Protein AF-A0A7X9E2Z9-F1 (afdb_monomer_lite)

Secondary structure (DSSP, 8-state):
-------HHHHHHHHHHHHHHHHHHTT-HHHHHHHHHHHHHHTT--SHHHHHHHHHHHHHHHHHHHHHHHHHHHHHH---HHHHHHHHHHHHHH-TTTTTTS-TTS---HHHHHHHHHHHHHHHHHHHHHHHT------

Sequence (139 aa):
MQESTIDIKQTFEFVIKVLETISEKRKNKLLTDKCISMKESLDSISGKETIHELRSELYHQIDQLKFIVQAEIRFFLFPIPEIKQETYELGKKYMNNFLEWFNSEVNITIEEILKLLDEEIYLLEEAKVFLDQIILDEE

Radius of gyration: 17.18 Å; chains: 1; bounding box: 52×33×46 Å

pLDDT: mean 87.82, std 13.41, range [33.06, 98.19]

Structure (mmCIF, N/CA/C/O backbone):
data_AF-A0A7X9E2Z9-F1
#
_entry.id   AF-A0A7X9E2Z9-F1
#
loop_
_atom_site.group_PDB
_atom_site.id
_atom_site.type_symbol
_atom_site.labe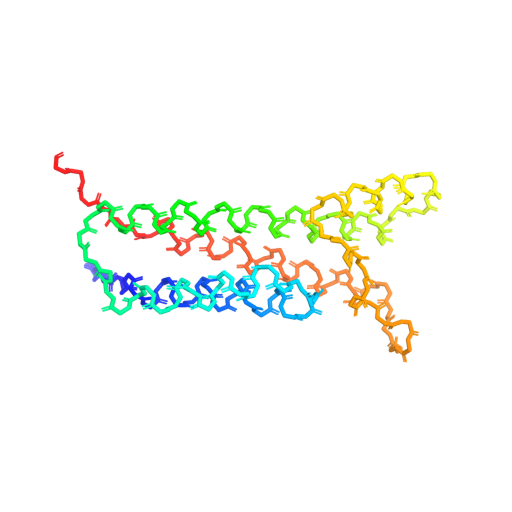l_atom_id
_atom_site.label_alt_id
_atom_site.label_comp_id
_atom_site.label_asym_id
_atom_site.label_entity_id
_atom_site.label_seq_id
_atom_site.pdbx_PDB_ins_code
_atom_site.Cartn_x
_atom_site.Cartn_y
_atom_site.Cartn_z
_atom_site.occupancy
_atom_site.B_iso_or_equiv
_atom_site.auth_seq_id
_atom_site.auth_comp_id
_atom_site.auth_asym_id
_atom_site.auth_atom_id
_atom_site.pdbx_PDB_model_num
ATOM 1 N N . MET A 1 1 ? -22.152 -21.916 15.937 1.00 37.09 1 MET A N 1
ATOM 2 C CA . MET A 1 1 ? -21.239 -21.108 15.109 1.00 37.09 1 MET A CA 1
ATOM 3 C C . MET A 1 1 ? -20.618 -20.097 16.048 1.00 37.09 1 MET A C 1
ATOM 5 O O . MET A 1 1 ? -21.371 -19.386 16.692 1.00 37.09 1 MET A O 1
ATOM 9 N N . GLN A 1 2 ? -19.304 -20.149 16.264 1.00 33.06 2 GLN A N 1
ATOM 10 C CA . GLN A 1 2 ? -18.619 -19.118 17.042 1.00 33.06 2 GLN A CA 1
ATOM 11 C C . GLN A 1 2 ? -18.430 -17.922 16.113 1.00 33.06 2 GLN A C 1
ATOM 13 O O . GLN A 1 2 ? -17.667 -18.018 15.156 1.00 33.06 2 GLN A O 1
ATOM 18 N N . GLU A 1 3 ? -19.167 -16.843 16.353 1.00 38.91 3 GLU A N 1
ATOM 19 C CA . GLU A 1 3 ? -18.812 -15.531 15.820 1.00 38.91 3 GLU A CA 1
ATOM 20 C C . GLU A 1 3 ? -17.485 -15.155 16.474 1.00 38.91 3 GLU A C 1
ATOM 22 O O . GLU A 1 3 ? -17.424 -14.833 17.660 1.00 38.91 3 GLU A O 1
ATOM 27 N N . SER A 1 4 ? -16.386 -15.306 15.738 1.00 45.44 4 SER A N 1
ATOM 28 C CA . SER A 1 4 ? -15.139 -14.657 16.109 1.00 45.44 4 SER A CA 1
ATOM 29 C C . SER A 1 4 ? -15.378 -13.160 15.967 1.00 45.44 4 SER A C 1
ATOM 31 O O . SER A 1 4 ? -15.398 -12.647 14.849 1.00 45.44 4 SER A O 1
ATOM 33 N N . THR A 1 5 ? -15.619 -12.469 17.078 1.00 54.66 5 THR A N 1
ATOM 34 C CA . THR A 1 5 ? -15.626 -11.009 17.120 1.00 54.66 5 THR A CA 1
ATOM 35 C C . THR A 1 5 ? -14.233 -10.547 16.719 1.00 54.66 5 THR A C 1
ATOM 37 O O . THR A 1 5 ? -13.275 -10.689 17.477 1.00 54.66 5 THR A O 1
ATOM 40 N N . ILE A 1 6 ? -14.104 -10.085 15.480 1.00 66.31 6 ILE A N 1
ATOM 41 C CA . ILE A 1 6 ? -12.858 -9.531 14.973 1.00 66.31 6 ILE A CA 1
ATOM 42 C C . ILE A 1 6 ? -12.592 -8.244 15.745 1.00 66.31 6 ILE A C 1
ATOM 44 O O . ILE A 1 6 ? -13.441 -7.355 15.813 1.00 66.31 6 ILE A O 1
ATOM 48 N N . ASP A 1 7 ? -11.420 -8.168 16.366 1.00 85.31 7 ASP A N 1
ATOM 49 C CA . ASP A 1 7 ? -10.986 -6.962 17.052 1.00 85.31 7 ASP A CA 1
ATOM 50 C C . ASP A 1 7 ? -10.705 -5.883 15.994 1.00 85.31 7 ASP A C 1
ATOM 52 O O . ASP A 1 7 ? -9.763 -5.976 15.200 1.00 85.31 7 ASP A O 1
ATOM 56 N N . ILE A 1 8 ? -11.573 -4.868 15.961 1.00 87.88 8 ILE A N 1
ATOM 57 C CA . ILE A 1 8 ? -11.513 -3.743 15.020 1.00 87.88 8 ILE A CA 1
ATOM 58 C C . ILE A 1 8 ? -10.149 -3.053 15.099 1.00 87.88 8 ILE A C 1
ATOM 60 O O . ILE A 1 8 ? -9.578 -2.692 14.069 1.00 87.88 8 ILE A O 1
ATOM 64 N N . LYS A 1 9 ? -9.597 -2.903 16.309 1.00 89.25 9 LYS A N 1
ATOM 65 C CA . LYS A 1 9 ? -8.304 -2.250 16.497 1.00 89.25 9 LYS A CA 1
ATOM 66 C C . LYS A 1 9 ? -7.192 -3.098 15.894 1.00 89.25 9 LYS A C 1
ATOM 68 O O . LYS A 1 9 ? -6.431 -2.581 15.085 1.00 89.25 9 LYS A O 1
ATOM 73 N N . GLN A 1 10 ? -7.151 -4.394 16.203 1.00 90.75 10 GLN A N 1
ATOM 74 C CA . GLN A 1 10 ? -6.152 -5.306 15.624 1.00 90.75 10 GLN A CA 1
ATOM 75 C C . GLN A 1 10 ? -6.244 -5.365 14.095 1.00 90.75 10 GLN A C 1
ATOM 77 O O . GLN A 1 10 ? -5.226 -5.444 13.411 1.00 90.75 10 GLN A O 1
ATOM 82 N N . THR A 1 11 ? -7.459 -5.277 13.552 1.00 93.00 11 THR A N 1
ATOM 83 C CA . THR A 1 11 ? -7.697 -5.232 12.104 1.00 93.00 11 THR A CA 1
ATOM 84 C C . THR A 1 11 ? -7.063 -3.994 11.485 1.00 93.00 11 THR A C 1
ATOM 86 O O . THR A 1 11 ? -6.301 -4.099 10.524 1.00 93.00 11 THR A O 1
ATOM 89 N N . PHE A 1 12 ? -7.313 -2.815 12.055 1.00 94.88 12 PHE A N 1
ATOM 90 C CA . PHE A 1 12 ? -6.677 -1.595 11.575 1.00 94.88 12 PHE A CA 1
ATOM 91 C C . PHE A 1 12 ? -5.161 -1.597 11.781 1.00 94.88 12 PHE A C 1
ATOM 93 O O . PHE A 1 12 ? -4.438 -1.184 10.878 1.00 94.88 12 PHE A O 1
ATOM 100 N N . GLU A 1 13 ? -4.657 -2.101 12.910 1.00 94.50 13 GLU A N 1
ATOM 101 C CA . GLU A 1 13 ? -3.216 -2.241 13.156 1.00 94.50 13 GLU A CA 1
ATOM 102 C C . GLU A 1 13 ? -2.546 -3.106 12.087 1.00 94.50 13 GLU A C 1
ATOM 104 O O . GLU A 1 13 ? -1.508 -2.718 11.545 1.00 94.50 13 GLU A O 1
ATOM 109 N N . PHE A 1 14 ? -3.157 -4.244 11.745 1.00 95.31 14 PHE A N 1
ATOM 110 C CA . PHE A 1 14 ? -2.685 -5.122 10.679 1.00 95.31 14 PHE A CA 1
ATOM 111 C C . PHE A 1 14 ? -2.635 -4.390 9.334 1.00 95.31 14 PHE A C 1
ATOM 113 O O . PHE A 1 14 ? -1.586 -4.355 8.688 1.00 95.31 14 PHE A O 1
ATOM 120 N N . VAL A 1 15 ? -3.736 -3.749 8.935 1.00 97.44 15 VAL A N 1
ATOM 121 C CA . VAL A 1 15 ? -3.836 -3.046 7.647 1.00 97.44 15 VAL A CA 1
ATOM 122 C C . VAL A 1 15 ? -2.825 -1.904 7.556 1.00 97.44 15 VAL A C 1
ATOM 124 O O . VAL A 1 15 ? -2.113 -1.782 6.557 1.00 97.44 15 VAL A O 1
ATOM 127 N N . ILE A 1 16 ? -2.700 -1.093 8.610 1.00 97.38 16 ILE A N 1
ATOM 128 C CA . ILE A 1 16 ? -1.711 -0.013 8.644 1.00 97.38 16 ILE A CA 1
ATOM 129 C C . ILE A 1 16 ? -0.296 -0.592 8.589 1.00 97.38 16 ILE A C 1
ATOM 131 O O . ILE A 1 16 ? 0.570 -0.020 7.928 1.00 97.38 16 ILE A O 1
ATOM 135 N N . LYS A 1 17 ? -0.037 -1.736 9.238 1.00 97.00 17 LYS A N 1
ATOM 136 C CA . LYS A 1 17 ? 1.285 -2.363 9.184 1.00 97.00 17 LYS A CA 1
ATOM 137 C C . LYS A 1 17 ? 1.641 -2.850 7.780 1.00 97.00 17 LYS A C 1
ATOM 139 O O . LYS A 1 17 ? 2.798 -2.703 7.377 1.00 97.00 17 LYS A O 1
ATOM 144 N N . VAL A 1 18 ? 0.674 -3.386 7.033 1.00 97.75 18 VAL A N 1
ATOM 145 C CA . VAL A 1 18 ? 0.855 -3.752 5.619 1.00 97.75 18 VAL A CA 1
ATOM 146 C C . VAL A 1 18 ? 1.215 -2.515 4.793 1.00 97.75 18 VAL A C 1
ATOM 148 O O . VAL A 1 18 ? 2.243 -2.521 4.113 1.00 97.75 18 VAL A O 1
ATOM 151 N N . LEU A 1 19 ? 0.432 -1.435 4.906 1.00 98.06 19 LEU A N 1
ATOM 152 C CA . LEU A 1 19 ? 0.689 -0.175 4.197 1.00 98.06 19 LEU A CA 1
ATOM 153 C C . LEU A 1 19 ? 2.075 0.395 4.516 1.00 98.06 19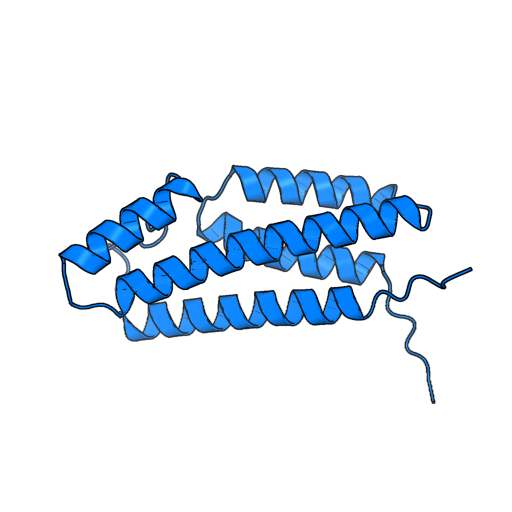 LEU A C 1
ATOM 155 O O . LEU A 1 19 ? 2.837 0.691 3.598 1.00 98.06 19 LEU A O 1
ATOM 159 N N . GLU A 1 20 ? 2.417 0.487 5.802 1.00 97.12 20 GLU A N 1
ATOM 160 C CA . GLU A 1 20 ? 3.702 1.001 6.281 1.00 97.12 20 GLU A CA 1
ATOM 161 C C . GLU A 1 20 ? 4.877 0.182 5.736 1.00 97.12 20 GLU A C 1
ATOM 163 O O . GLU A 1 20 ? 5.839 0.747 5.226 1.00 97.12 20 GLU A O 1
ATOM 168 N N . THR A 1 21 ? 4.800 -1.150 5.785 1.00 96.12 21 THR A N 1
ATOM 169 C CA . THR A 1 21 ? 5.898 -2.021 5.330 1.00 96.12 21 THR A CA 1
ATOM 170 C C . THR A 1 21 ? 6.177 -1.826 3.836 1.00 96.12 21 THR A C 1
ATOM 172 O O . THR A 1 21 ? 7.328 -1.689 3.410 1.00 96.12 21 THR A O 1
ATOM 175 N N . ILE A 1 22 ? 5.115 -1.774 3.030 1.00 96.00 22 ILE A N 1
ATOM 176 C CA . ILE A 1 22 ? 5.201 -1.608 1.576 1.00 96.00 22 ILE A CA 1
ATOM 177 C C . ILE A 1 22 ? 5.661 -0.180 1.219 1.00 96.00 22 ILE A C 1
ATOM 179 O O . ILE A 1 22 ? 6.430 0.003 0.264 1.00 96.00 22 ILE A O 1
ATOM 183 N N . SER A 1 23 ? 5.243 0.834 1.987 1.00 95.00 23 SER A N 1
ATOM 184 C CA . SER A 1 23 ? 5.614 2.237 1.773 1.00 95.00 23 SER A CA 1
ATOM 185 C C . SER A 1 23 ? 7.048 2.553 2.209 1.00 95.00 23 SER A C 1
ATOM 187 O O . SER A 1 23 ? 7.757 3.260 1.490 1.00 95.00 23 SER A O 1
ATOM 189 N N . GLU A 1 24 ? 7.513 1.999 3.333 1.00 94.44 24 GLU A N 1
ATOM 190 C CA . GLU A 1 24 ? 8.878 2.162 3.853 1.00 94.44 24 GLU A CA 1
ATOM 191 C C . GLU A 1 24 ? 9.917 1.626 2.876 1.00 94.44 24 GLU A C 1
ATOM 193 O O . GLU A 1 24 ? 10.894 2.310 2.561 1.00 94.44 24 GLU A O 1
ATOM 198 N N . LYS A 1 25 ? 9.673 0.434 2.327 1.00 92.31 25 LYS A N 1
ATOM 199 C CA . LYS A 1 25 ? 10.527 -0.156 1.294 1.00 92.31 25 LYS A CA 1
ATOM 200 C C . LYS A 1 25 ? 10.669 0.759 0.083 1.00 92.31 25 LYS A C 1
ATOM 202 O O . LYS A 1 25 ? 11.766 0.926 -0.443 1.00 92.31 25 LYS A O 1
ATOM 207 N N . ARG A 1 26 ? 9.568 1.403 -0.311 1.00 92.56 26 ARG A N 1
ATOM 208 C CA . ARG A 1 26 ? 9.527 2.396 -1.389 1.00 92.56 26 ARG A CA 1
ATOM 209 C C . ARG A 1 26 ? 10.078 3.758 -0.997 1.00 92.56 26 ARG A C 1
ATOM 211 O O . 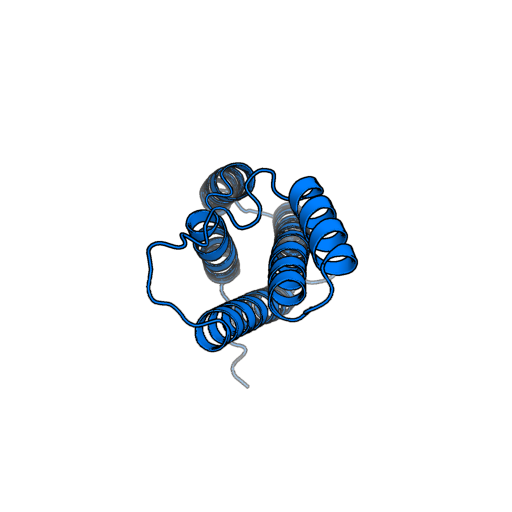ARG A 1 26 ? 10.143 4.631 -1.851 1.00 92.56 26 ARG A O 1
ATOM 218 N N . LYS A 1 27 ? 10.450 3.976 0.268 1.00 91.94 27 LYS A N 1
ATOM 219 C CA . LYS A 1 27 ? 10.782 5.293 0.836 1.00 91.94 27 LYS A CA 1
ATOM 220 C C . LYS A 1 27 ? 9.680 6.335 0.574 1.00 91.94 27 LYS A C 1
ATOM 222 O O . LYS A 1 27 ? 9.966 7.524 0.440 1.00 91.94 27 LYS A O 1
ATOM 227 N N . ASN A 1 28 ? 8.419 5.902 0.491 1.00 92.00 28 ASN A N 1
ATOM 228 C CA . ASN A 1 28 ? 7.272 6.788 0.316 1.00 92.00 28 ASN A CA 1
ATOM 229 C C . ASN A 1 28 ? 6.949 7.469 1.650 1.00 92.00 28 ASN A C 1
ATOM 231 O O . ASN A 1 28 ? 6.065 7.047 2.395 1.00 92.00 28 ASN A O 1
ATOM 235 N N . LYS A 1 29 ? 7.701 8.533 1.944 1.00 90.81 29 LYS A N 1
ATOM 236 C CA . LYS A 1 29 ? 7.625 9.244 3.221 1.00 90.81 29 LYS A CA 1
ATOM 237 C C . LYS A 1 29 ? 6.218 9.757 3.530 1.00 90.81 29 LYS A C 1
ATOM 239 O O . LYS A 1 29 ? 5.790 9.663 4.669 1.00 90.81 29 LYS A O 1
ATOM 244 N N . LEU A 1 30 ? 5.491 10.245 2.522 1.00 92.00 30 LEU A N 1
ATOM 245 C CA . LEU A 1 30 ? 4.138 10.769 2.710 1.00 92.00 30 LEU A CA 1
ATOM 246 C C . LEU A 1 30 ? 3.200 9.704 3.293 1.00 92.00 30 LEU A C 1
ATOM 248 O O . LEU A 1 30 ? 2.499 9.969 4.266 1.00 92.00 30 LEU A O 1
ATOM 252 N N . LEU A 1 31 ? 3.204 8.501 2.712 1.00 93.38 31 LEU A N 1
ATOM 253 C CA . LEU A 1 31 ? 2.359 7.409 3.188 1.00 93.38 31 LEU A CA 1
ATOM 254 C C . LEU A 1 31 ? 2.862 6.833 4.517 1.00 93.38 31 LEU A C 1
ATOM 256 O O . LEU A 1 31 ? 2.049 6.540 5.389 1.00 93.38 31 LEU A O 1
ATOM 260 N N . THR A 1 32 ? 4.179 6.727 4.711 1.00 93.75 32 THR A N 1
ATOM 261 C CA . THR A 1 32 ? 4.751 6.290 5.994 1.00 93.75 32 THR A CA 1
ATOM 262 C C . THR A 1 32 ? 4.362 7.239 7.134 1.00 93.75 32 THR A C 1
ATOM 264 O O . THR A 1 32 ? 3.857 6.780 8.155 1.00 93.75 32 THR A O 1
ATOM 267 N N . ASP A 1 33 ? 4.493 8.556 6.946 1.00 93.38 33 ASP A N 1
ATOM 268 C CA . ASP A 1 33 ? 4.090 9.561 7.941 1.00 93.38 33 ASP A CA 1
ATOM 269 C C . ASP A 1 33 ? 2.575 9.479 8.224 1.00 93.38 33 ASP A C 1
ATOM 271 O O . ASP A 1 33 ? 2.137 9.573 9.374 1.00 93.38 33 ASP A O 1
ATOM 275 N N . LYS A 1 34 ? 1.762 9.225 7.188 1.00 94.06 34 LYS A N 1
ATOM 276 C CA . LYS A 1 34 ? 0.313 9.027 7.337 1.00 94.06 34 LYS A CA 1
ATOM 277 C C . LYS A 1 34 ? -0.017 7.768 8.146 1.00 94.06 34 LYS A C 1
ATOM 279 O O . LYS A 1 34 ? -0.885 7.823 9.012 1.00 94.06 34 LYS A O 1
ATOM 284 N N . CYS A 1 35 ? 0.692 6.661 7.919 1.00 94.25 35 CYS A N 1
ATOM 285 C CA . CYS A 1 35 ? 0.531 5.426 8.691 1.00 94.25 35 CYS A CA 1
ATOM 286 C C . CYS A 1 35 ? 0.850 5.638 10.178 1.00 94.25 35 CYS A C 1
ATOM 288 O O . CYS A 1 35 ? 0.119 5.139 11.032 1.00 94.25 35 CYS A O 1
ATOM 290 N N . ILE A 1 36 ? 1.896 6.409 10.497 1.00 91.94 36 ILE A N 1
ATOM 291 C CA . ILE A 1 36 ? 2.239 6.767 11.883 1.00 91.94 36 ILE A CA 1
ATOM 292 C C . ILE A 1 36 ? 1.077 7.529 12.534 1.00 91.94 36 ILE A C 1
ATOM 294 O O . ILE A 1 36 ? 0.600 7.131 13.594 1.00 91.94 36 ILE A O 1
ATOM 298 N N . SER A 1 37 ? 0.555 8.556 11.859 1.00 91.50 37 SER A N 1
ATOM 299 C CA . SER A 1 37 ? -0.580 9.342 12.360 1.00 91.50 37 SER A CA 1
ATOM 300 C C . SER A 1 37 ? -1.858 8.509 12.546 1.00 91.50 37 SER A C 1
ATOM 302 O O . SER A 1 37 ? -2.576 8.678 13.536 1.00 91.50 37 SER A O 1
ATOM 304 N N . MET A 1 38 ? -2.141 7.571 11.635 1.00 92.44 38 MET A N 1
ATOM 305 C CA . MET A 1 38 ? -3.273 6.649 11.781 1.00 92.44 38 MET A CA 1
ATOM 306 C C . MET A 1 38 ? -3.112 5.736 12.999 1.00 92.44 38 MET A C 1
ATOM 308 O O . MET A 1 38 ? -4.081 5.546 13.727 1.00 92.44 38 MET A O 1
ATOM 312 N N . LYS A 1 39 ? -1.904 5.209 13.260 1.00 90.31 39 LYS A N 1
ATOM 313 C CA . LYS A 1 39 ? -1.636 4.386 14.454 1.00 90.31 39 LYS A CA 1
ATOM 314 C C . LYS A 1 39 ? -1.872 5.158 15.744 1.00 90.31 39 LYS A C 1
ATOM 316 O O . LYS A 1 39 ? -2.515 4.633 16.643 1.00 90.31 39 LYS A O 1
ATOM 321 N N . GLU A 1 40 ? -1.400 6.399 15.825 1.00 87.81 40 GLU A N 1
ATOM 322 C CA . GLU A 1 40 ? -1.637 7.262 16.991 1.00 87.81 40 GLU A CA 1
ATOM 323 C C . GLU A 1 40 ? -3.138 7.506 17.224 1.00 87.81 40 GLU A C 1
ATOM 325 O O . GLU A 1 40 ? -3.597 7.584 18.362 1.00 87.81 40 GLU A O 1
ATOM 330 N N . SER A 1 41 ? -3.921 7.560 16.143 1.00 85.56 41 SER A N 1
ATOM 331 C CA . SER A 1 41 ? -5.375 7.743 16.194 1.00 85.56 41 SER A CA 1
ATOM 332 C C . SER A 1 41 ? -6.144 6.471 16.588 1.00 85.56 41 SER A C 1
ATOM 334 O O . SER A 1 41 ? -7.321 6.551 16.937 1.00 85.56 41 SER A O 1
ATOM 336 N N . LEU A 1 42 ? -5.515 5.288 16.569 1.00 87.62 42 LEU A N 1
ATOM 337 C CA . LEU A 1 42 ? -6.170 4.039 16.978 1.00 87.62 42 LEU A CA 1
ATOM 338 C C . LEU A 1 42 ? -6.428 3.956 18.479 1.00 87.62 42 LEU A C 1
ATOM 340 O O . LEU A 1 42 ? -7.360 3.275 18.900 1.00 87.62 42 LEU A O 1
ATOM 344 N N . ASP A 1 43 ? -5.624 4.631 19.298 1.00 79.31 43 ASP A N 1
ATOM 345 C CA . ASP A 1 43 ? -5.818 4.639 20.750 1.00 79.31 43 ASP A CA 1
ATOM 346 C C . ASP A 1 43 ? -7.040 5.466 21.174 1.00 79.31 43 ASP A C 1
ATOM 348 O O . ASP A 1 43 ? -7.587 5.256 22.257 1.00 79.31 43 ASP A O 1
ATOM 352 N N . SER A 1 44 ? -7.494 6.377 20.311 1.00 80.06 44 SER A N 1
ATOM 353 C CA . SER A 1 44 ? -8.648 7.254 20.529 1.00 80.06 44 SER A CA 1
ATOM 354 C C . SER A 1 44 ? -9.873 6.870 19.695 1.00 80.06 44 SER A C 1
ATOM 356 O O . SER A 1 44 ? -10.895 7.563 19.758 1.00 80.06 44 SER A O 1
ATOM 358 N N . ILE A 1 45 ? -9.806 5.767 18.938 1.00 79.44 45 ILE A N 1
ATOM 359 C CA . ILE A 1 45 ? -10.899 5.360 18.062 1.00 79.44 45 ILE A CA 1
ATOM 360 C C . ILE A 1 45 ? -12.133 4.987 18.886 1.00 79.44 45 ILE A C 1
ATOM 362 O O . ILE A 1 45 ? -12.154 4.037 19.668 1.00 79.44 45 ILE A O 1
ATOM 366 N N . SER A 1 46 ? -13.181 5.785 18.737 1.00 76.12 46 SER A N 1
ATOM 367 C CA . SER A 1 46 ? -14.456 5.565 19.404 1.00 76.12 46 SER A CA 1
ATOM 368 C C . SER A 1 46 ? -15.587 6.084 18.527 1.00 76.12 46 SER A C 1
ATOM 370 O O . SER A 1 46 ? -15.449 7.097 17.839 1.00 76.12 46 SER A O 1
ATOM 372 N N . GLY A 1 47 ? -16.705 5.361 18.531 1.00 80.69 47 GLY A N 1
ATOM 373 C CA . GLY A 1 47 ? -17.871 5.688 17.716 1.00 80.69 47 GLY A CA 1
ATOM 374 C C . GLY A 1 47 ? -17.802 5.162 16.278 1.00 80.69 47 GLY A C 1
ATOM 375 O O . GLY A 1 47 ? -16.739 5.004 15.680 1.00 80.69 47 GLY A O 1
ATOM 376 N N . LYS A 1 48 ? -18.986 4.885 15.725 1.00 82.94 48 LYS A N 1
ATOM 377 C CA . LYS A 1 48 ? -19.182 4.306 14.387 1.00 82.94 48 LYS A CA 1
ATOM 378 C C . LYS A 1 48 ? -18.653 5.205 13.264 1.00 82.94 48 LYS A C 1
ATOM 380 O O . LYS A 1 48 ? -18.090 4.698 12.300 1.00 82.94 48 LYS A O 1
ATOM 385 N N . GLU A 1 49 ? -18.816 6.520 13.402 1.00 84.88 49 GLU A N 1
ATOM 386 C CA . GLU A 1 49 ? -18.376 7.513 12.414 1.00 84.88 49 GLU A CA 1
ATOM 387 C C . GLU A 1 49 ? -16.851 7.500 12.252 1.00 84.88 49 GLU A C 1
ATOM 389 O O . GLU A 1 49 ? -16.363 7.247 11.155 1.00 84.88 49 GLU A O 1
ATOM 394 N N . THR A 1 50 ? -16.101 7.605 13.353 1.00 85.19 50 THR A N 1
ATOM 395 C CA . THR A 1 50 ? -14.630 7.535 13.358 1.00 85.19 50 THR A CA 1
ATOM 396 C C . THR A 1 50 ? -14.103 6.228 12.756 1.00 85.19 50 THR A C 1
ATOM 398 O O . THR A 1 50 ? -13.131 6.226 12.001 1.00 85.19 50 THR A O 1
ATOM 401 N N . ILE A 1 51 ? -14.754 5.094 13.056 1.00 88.88 51 ILE A N 1
ATOM 402 C CA . ILE A 1 51 ? -14.387 3.789 12.482 1.00 88.88 51 ILE A CA 1
ATOM 403 C C . ILE A 1 51 ? -14.634 3.776 10.970 1.00 88.88 51 ILE A C 1
ATOM 405 O O . ILE A 1 51 ? -13.794 3.289 10.214 1.00 88.88 51 ILE A O 1
ATOM 409 N N . HIS A 1 52 ? -15.761 4.327 10.513 1.00 89.75 52 HIS A N 1
ATOM 410 C CA . HIS A 1 52 ? -16.080 4.419 9.092 1.00 89.75 52 HIS A CA 1
ATOM 411 C C . HIS A 1 52 ? -15.099 5.330 8.339 1.00 89.75 52 HIS A C 1
ATOM 413 O O . HIS A 1 52 ? -14.643 4.972 7.252 1.00 89.75 52 HIS A O 1
ATOM 419 N N . GLU A 1 53 ? -14.755 6.484 8.910 1.00 90.62 53 GLU A N 1
ATOM 420 C CA . GLU A 1 53 ? -13.782 7.422 8.345 1.00 90.62 53 GLU A CA 1
ATOM 421 C C . GLU A 1 53 ? -12.405 6.779 8.199 1.00 90.62 53 GLU A C 1
ATOM 423 O O . GLU A 1 53 ? -11.843 6.780 7.102 1.00 90.62 53 GLU A O 1
ATOM 428 N N . LEU A 1 54 ? -11.893 6.153 9.266 1.00 92.19 54 LEU A N 1
ATOM 429 C CA . LEU A 1 54 ? -10.603 5.471 9.214 1.00 92.19 54 LEU A CA 1
ATOM 430 C C . LEU A 1 54 ? -10.626 4.311 8.216 1.00 92.19 54 LEU A C 1
ATOM 432 O O . LEU A 1 54 ? -9.697 4.169 7.424 1.00 92.19 54 LEU A O 1
ATOM 436 N N . ARG A 1 55 ? -11.701 3.514 8.194 1.00 92.81 55 ARG A N 1
ATOM 437 C CA . ARG A 1 55 ? -11.875 2.436 7.211 1.00 92.81 55 ARG A CA 1
ATOM 438 C C . ARG A 1 55 ? -11.815 2.980 5.783 1.00 92.81 55 ARG A C 1
ATOM 440 O O . ARG A 1 55 ? -11.073 2.448 4.963 1.00 92.81 55 ARG A O 1
ATOM 447 N N . SER A 1 56 ? -12.569 4.038 5.485 1.00 93.69 56 SER A N 1
ATOM 448 C CA . SER A 1 56 ? -12.594 4.666 4.158 1.00 93.69 56 SER A CA 1
ATOM 449 C C . SER A 1 56 ? -11.225 5.212 3.757 1.00 93.69 56 SER A C 1
ATOM 451 O O . SER A 1 56 ? -10.809 5.075 2.607 1.00 93.69 56 SER A O 1
ATOM 453 N N . GLU A 1 57 ? -10.519 5.828 4.699 1.00 94.81 57 GLU A N 1
ATOM 454 C CA . GLU A 1 57 ? -9.175 6.341 4.477 1.00 94.81 57 GLU A CA 1
ATOM 455 C C . GLU A 1 57 ? -8.181 5.198 4.206 1.00 94.81 57 GLU A C 1
ATOM 457 O O . GLU A 1 57 ? -7.411 5.265 3.248 1.00 94.81 57 GLU A O 1
ATOM 462 N N . LEU A 1 58 ? -8.248 4.095 4.956 1.00 96.38 58 LEU A N 1
ATOM 463 C CA . LEU A 1 58 ? -7.414 2.917 4.707 1.00 96.38 58 LEU A CA 1
ATOM 464 C C . LEU A 1 58 ? -7.685 2.296 3.333 1.00 96.38 58 LEU A C 1
ATOM 466 O O . LEU A 1 58 ? -6.726 2.000 2.623 1.00 96.38 58 LEU A O 1
ATOM 470 N N . TYR A 1 59 ? -8.947 2.174 2.897 1.00 97.12 59 TYR A N 1
ATOM 471 C CA . TYR A 1 59 ? -9.255 1.746 1.522 1.00 97.12 59 TYR A CA 1
ATOM 472 C C . TYR A 1 59 ? -8.586 2.642 0.486 1.00 97.12 59 TYR A C 1
ATOM 474 O O . TYR A 1 59 ? -7.963 2.142 -0.451 1.00 97.12 59 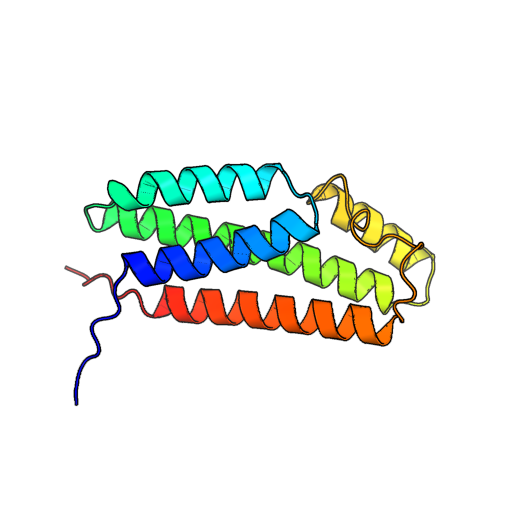TYR A O 1
ATOM 482 N N . HIS A 1 60 ? -8.688 3.959 0.669 1.00 96.62 60 HIS A N 1
ATOM 483 C CA . HIS A 1 60 ? -8.093 4.916 -0.250 1.00 96.62 60 HIS A CA 1
ATOM 484 C C . HIS A 1 60 ? -6.570 4.752 -0.337 1.00 96.62 60 HIS A C 1
ATOM 486 O O . HIS A 1 60 ? -6.020 4.720 -1.440 1.00 96.62 60 HIS A O 1
ATOM 492 N N . GLN A 1 61 ? -5.891 4.591 0.804 1.00 96.88 61 GLN A N 1
ATOM 493 C CA . GLN A 1 61 ? -4.445 4.363 0.828 1.00 96.88 61 GLN A CA 1
ATOM 494 C C . GLN A 1 61 ? -4.051 3.019 0.208 1.00 96.88 61 GLN A C 1
ATOM 496 O O . GLN A 1 61 ? -3.072 2.964 -0.539 1.00 96.88 61 GLN A O 1
ATOM 501 N N . ILE A 1 62 ? -4.824 1.954 0.449 1.00 97.94 62 ILE A N 1
ATOM 502 C CA . ILE A 1 62 ? -4.605 0.654 -0.197 1.00 97.94 62 ILE A CA 1
ATOM 503 C C . ILE A 1 62 ? -4.711 0.795 -1.717 1.00 97.94 62 ILE A C 1
ATOM 505 O O . ILE A 1 62 ? -3.830 0.323 -2.430 1.00 97.94 62 ILE A O 1
ATOM 509 N N . ASP A 1 63 ? -5.746 1.466 -2.228 1.00 97.25 63 ASP A N 1
ATOM 510 C CA . ASP A 1 63 ? -5.939 1.644 -3.670 1.00 97.25 63 ASP A CA 1
ATOM 511 C C . ASP A 1 63 ? -4.820 2.453 -4.324 1.00 97.25 63 ASP A C 1
ATOM 513 O O . ASP A 1 63 ? -4.323 2.081 -5.391 1.00 97.25 63 ASP A O 1
ATOM 517 N N . GLN A 1 64 ? -4.384 3.534 -3.676 1.00 95.50 64 GLN A N 1
ATOM 518 C CA . GLN A 1 64 ? -3.259 4.329 -4.163 1.00 95.50 64 GLN A CA 1
ATOM 519 C C . GLN A 1 64 ? -1.964 3.517 -4.199 1.00 95.50 64 GLN A C 1
ATOM 521 O O . GLN A 1 64 ? -1.251 3.541 -5.206 1.00 95.50 64 GLN A O 1
ATOM 526 N N . LEU A 1 65 ? -1.661 2.773 -3.133 1.00 96.44 65 LEU A N 1
ATOM 527 C CA . LEU A 1 65 ? -0.440 1.978 -3.069 1.00 96.44 65 LEU A CA 1
ATOM 528 C C . LEU A 1 65 ? -0.477 0.808 -4.054 1.00 96.44 65 LEU A C 1
ATOM 530 O O . LEU A 1 65 ? 0.499 0.578 -4.765 1.00 96.44 65 LEU A O 1
ATOM 534 N N . LYS A 1 66 ? -1.624 0.133 -4.176 1.00 97.12 66 LYS A N 1
ATOM 535 C CA . LYS A 1 66 ? -1.854 -0.923 -5.167 1.00 97.12 66 LYS A CA 1
ATOM 536 C C . LYS A 1 66 ? -1.625 -0.406 -6.582 1.00 97.12 66 LYS A C 1
ATOM 538 O O . LYS A 1 66 ? -0.942 -1.062 -7.363 1.00 97.12 66 LYS A O 1
ATOM 543 N N . PHE A 1 67 ? -2.144 0.777 -6.910 1.00 96.00 67 PHE A N 1
ATOM 544 C CA . PHE A 1 67 ? -1.914 1.396 -8.213 1.00 96.00 67 PHE A CA 1
ATOM 545 C C . PHE A 1 67 ? -0.420 1.631 -8.483 1.00 96.00 67 PHE A C 1
ATOM 547 O O . PHE A 1 67 ? 0.059 1.326 -9.576 1.00 96.00 67 PHE A O 1
ATOM 554 N N . ILE A 1 68 ? 0.329 2.124 -7.489 1.00 95.56 68 ILE A N 1
ATOM 555 C CA . ILE A 1 68 ? 1.784 2.307 -7.596 1.00 95.56 68 ILE A CA 1
ATOM 556 C C . ILE A 1 68 ? 2.470 0.965 -7.878 1.00 95.56 68 ILE A C 1
ATOM 558 O O . ILE A 1 68 ? 3.220 0.867 -8.847 1.00 95.56 68 ILE A O 1
ATOM 562 N N . VAL A 1 69 ? 2.175 -0.079 -7.097 1.00 96.31 69 VAL A N 1
ATOM 563 C CA . VAL A 1 69 ? 2.768 -1.418 -7.275 1.00 96.31 69 VAL A CA 1
ATOM 564 C C . VAL A 1 69 ? 2.432 -1.992 -8.660 1.00 96.31 69 VAL A C 1
ATOM 566 O O . VAL A 1 69 ? 3.305 -2.508 -9.354 1.00 96.31 69 VAL A O 1
ATOM 569 N N . GLN A 1 70 ? 1.192 -1.833 -9.131 1.00 95.81 70 GLN A N 1
ATOM 570 C CA . GLN A 1 70 ? 0.786 -2.254 -10.477 1.00 95.81 70 GLN A CA 1
ATOM 571 C C . GLN A 1 70 ? 1.528 -1.494 -11.584 1.00 95.81 70 GLN A C 1
ATOM 573 O O . GLN A 1 70 ? 1.880 -2.083 -12.610 1.00 95.81 70 GLN A O 1
ATOM 578 N N . ALA A 1 71 ? 1.788 -0.199 -11.393 1.00 95.00 71 ALA A N 1
ATOM 579 C CA . ALA A 1 71 ? 2.607 0.574 -12.318 1.00 95.00 71 ALA A CA 1
ATOM 580 C C . ALA A 1 71 ? 4.059 0.064 -12.343 1.00 95.00 71 ALA A C 1
ATOM 582 O O . ALA A 1 71 ? 4.663 0.001 -13.412 1.00 95.00 71 ALA A O 1
ATOM 583 N N . GLU A 1 72 ? 4.616 -0.358 -11.207 1.00 95.00 72 GLU A N 1
ATOM 584 C CA . GLU A 1 72 ? 5.957 -0.958 -11.148 1.00 95.00 72 GLU A CA 1
ATOM 585 C C . GLU A 1 72 ? 6.000 -2.300 -11.883 1.00 95.00 72 GLU A C 1
ATOM 587 O O . GLU A 1 72 ? 6.862 -2.496 -12.739 1.00 95.00 72 GLU A O 1
ATOM 592 N N . ILE A 1 73 ? 5.024 -3.183 -11.646 1.00 94.88 73 ILE A N 1
ATOM 593 C CA . ILE A 1 73 ? 4.874 -4.448 -12.387 1.00 94.88 73 ILE A CA 1
ATOM 594 C C . ILE A 1 73 ? 4.848 -4.171 -13.893 1.00 94.88 73 ILE A C 1
ATOM 596 O O . ILE A 1 73 ? 5.595 -4.775 -14.666 1.00 94.88 73 ILE A O 1
ATOM 600 N N . ARG A 1 74 ? 4.029 -3.200 -14.317 1.00 93.31 74 ARG A N 1
ATOM 601 C CA . ARG A 1 74 ? 3.942 -2.779 -15.717 1.00 93.31 74 ARG A CA 1
ATOM 602 C C . ARG A 1 74 ? 5.300 -2.305 -16.244 1.00 93.31 74 ARG A C 1
ATOM 604 O O . ARG A 1 74 ? 5.692 -2.688 -17.344 1.00 93.31 74 ARG A O 1
ATOM 611 N N . PHE A 1 75 ? 6.041 -1.516 -15.476 1.00 93.69 75 PHE A N 1
ATOM 612 C CA . PHE A 1 75 ? 7.362 -1.054 -15.889 1.00 93.69 75 PHE A CA 1
ATOM 613 C C . PHE A 1 75 ? 8.326 -2.222 -16.147 1.00 93.69 75 PHE A C 1
ATOM 615 O O . PHE A 1 75 ? 9.044 -2.210 -17.146 1.00 93.69 75 PHE A O 1
ATOM 622 N N . PHE A 1 76 ? 8.326 -3.248 -15.294 1.00 91.38 76 PHE A N 1
ATOM 623 C CA . PHE A 1 76 ? 9.209 -4.404 -15.459 1.00 91.38 76 PHE A CA 1
ATOM 624 C C . PHE A 1 76 ? 8.769 -5.352 -16.584 1.00 91.38 76 PHE A C 1
ATOM 626 O O . PHE A 1 76 ? 9.625 -5.864 -17.306 1.00 91.38 76 PHE A O 1
ATOM 633 N N . LEU A 1 77 ? 7.460 -5.547 -16.781 1.00 90.88 77 LEU A N 1
ATOM 634 C CA . LEU A 1 77 ? 6.924 -6.465 -17.792 1.00 90.88 77 LEU A CA 1
ATOM 635 C C . LEU A 1 77 ? 7.034 -5.945 -19.228 1.00 90.88 77 LEU A C 1
ATOM 637 O O . LEU A 1 77 ? 7.222 -6.736 -20.151 1.00 90.88 77 LEU A O 1
ATOM 641 N N . PHE A 1 78 ? 6.879 -4.638 -19.453 1.00 88.00 78 PHE A N 1
ATOM 642 C CA . PHE A 1 78 ? 6.806 -4.116 -20.817 1.00 88.00 78 PHE A CA 1
ATOM 643 C C . PHE A 1 78 ? 8.204 -3.955 -21.442 1.00 88.00 78 PHE A C 1
ATOM 645 O O . PHE A 1 78 ? 9.025 -3.187 -20.942 1.00 88.00 78 PHE A O 1
ATOM 652 N N . PRO A 1 79 ? 8.506 -4.612 -22.578 1.00 81.12 79 PRO A N 1
ATOM 653 C CA . PRO A 1 79 ? 9.807 -4.470 -23.232 1.00 81.12 79 PRO A CA 1
ATOM 654 C C . PRO A 1 79 ? 9.918 -3.187 -24.073 1.00 81.12 79 PRO A C 1
ATOM 656 O O . PRO A 1 79 ? 11.020 -2.807 -24.456 1.00 81.12 79 PRO A O 1
ATOM 659 N N . ILE A 1 80 ? 8.792 -2.525 -24.362 1.00 91.56 80 ILE A N 1
ATOM 660 C CA . ILE A 1 80 ? 8.701 -1.377 -25.274 1.00 91.56 80 ILE A CA 1
ATOM 661 C C . ILE A 1 80 ? 9.123 -0.085 -24.542 1.00 91.56 80 ILE A C 1
ATOM 663 O O . ILE A 1 80 ? 8.474 0.268 -23.549 1.00 91.56 80 ILE A O 1
ATOM 667 N N . PRO A 1 81 ? 10.172 0.628 -25.004 1.00 90.31 81 PRO A N 1
ATOM 668 C CA . PRO A 1 81 ? 10.702 1.821 -24.336 1.00 90.31 81 PRO A CA 1
ATOM 669 C C . PRO A 1 81 ? 9.676 2.935 -24.109 1.00 90.31 81 PRO A C 1
ATOM 671 O O . PRO A 1 81 ? 9.640 3.518 -23.029 1.00 90.31 81 PRO A O 1
ATOM 674 N N . GLU A 1 82 ? 8.814 3.198 -25.089 1.00 90.56 82 GLU A N 1
ATOM 675 C CA . GLU A 1 82 ? 7.802 4.254 -25.025 1.00 90.56 82 GLU A CA 1
ATOM 676 C C . GLU A 1 82 ? 6.795 3.977 -23.900 1.00 90.56 82 GLU A C 1
ATOM 678 O O . GLU A 1 82 ? 6.541 4.834 -23.056 1.00 90.56 82 GLU A O 1
ATOM 683 N N . ILE A 1 83 ? 6.303 2.736 -23.810 1.00 87.69 83 ILE A N 1
ATOM 684 C CA . ILE A 1 83 ? 5.371 2.313 -22.754 1.00 87.69 83 ILE A CA 1
ATOM 685 C C . ILE A 1 83 ? 6.051 2.351 -21.382 1.00 87.69 83 ILE A C 1
ATOM 687 O O . ILE A 1 83 ? 5.420 2.713 -20.386 1.00 87.69 83 ILE A O 1
ATOM 691 N N . LYS A 1 84 ? 7.338 1.991 -21.309 1.00 91.12 84 LYS A N 1
ATOM 692 C CA . LYS A 1 84 ? 8.129 2.092 -20.076 1.00 91.12 84 LYS A CA 1
ATOM 693 C C . LYS A 1 84 ? 8.248 3.533 -19.599 1.00 91.12 84 LYS A C 1
ATOM 695 O O . LYS A 1 84 ? 8.029 3.787 -18.417 1.00 91.12 84 LYS A O 1
ATOM 700 N N . GLN A 1 85 ? 8.547 4.462 -20.503 1.00 92.25 85 GLN A N 1
ATOM 701 C CA . GLN A 1 85 ? 8.627 5.882 -20.179 1.00 92.25 85 GLN A CA 1
ATOM 702 C C . GLN A 1 85 ? 7.269 6.418 -19.714 1.00 92.25 85 GLN A C 1
ATOM 704 O O . GLN A 1 85 ? 7.193 7.034 -18.656 1.00 92.25 85 GLN A O 1
ATOM 709 N N . GLU A 1 86 ? 6.185 6.126 -20.434 1.00 91.69 86 GLU A N 1
ATOM 710 C CA . GLU A 1 86 ? 4.833 6.527 -20.025 1.00 91.69 86 GLU A CA 1
ATOM 711 C C . GLU A 1 86 ? 4.452 5.974 -18.645 1.00 91.69 86 GLU A C 1
ATOM 713 O O . GLU A 1 86 ? 3.889 6.689 -17.817 1.00 91.69 86 GLU A O 1
ATOM 718 N N . THR A 1 87 ? 4.787 4.708 -18.378 1.00 93.19 87 THR A N 1
ATOM 719 C CA . THR A 1 87 ? 4.524 4.054 -17.088 1.00 93.19 87 THR A CA 1
ATOM 720 C C . THR A 1 87 ? 5.340 4.691 -15.963 1.00 93.19 87 THR A C 1
ATOM 722 O O . THR A 1 87 ? 4.814 4.909 -14.875 1.00 93.19 87 THR A O 1
ATOM 725 N N . TYR A 1 88 ? 6.602 5.033 -16.229 1.00 92.88 88 TYR A N 1
ATOM 726 C CA . TYR A 1 88 ? 7.469 5.728 -15.281 1.00 92.88 88 TYR A CA 1
ATOM 727 C C . TYR A 1 88 ? 6.932 7.120 -14.925 1.00 92.88 88 TYR A C 1
ATOM 729 O O . TYR A 1 88 ? 6.798 7.450 -13.746 1.00 92.88 88 TYR A O 1
ATOM 737 N N . GLU A 1 89 ? 6.550 7.910 -15.930 1.00 93.44 89 GLU A N 1
ATOM 738 C CA . GLU A 1 89 ? 5.961 9.239 -15.730 1.00 93.44 89 GLU A CA 1
ATOM 739 C C . GLU A 1 89 ? 4.609 9.166 -15.008 1.00 93.44 89 GLU A C 1
ATOM 741 O O . GLU A 1 89 ? 4.301 10.006 -14.162 1.00 93.44 89 GLU A O 1
ATOM 746 N N . LEU A 1 90 ? 3.798 8.144 -15.301 1.00 92.12 90 LEU A N 1
ATOM 747 C CA . LEU A 1 90 ? 2.558 7.883 -14.574 1.00 92.12 90 LEU A CA 1
ATOM 748 C C . LEU A 1 90 ? 2.840 7.571 -13.103 1.00 92.12 90 LEU A C 1
ATOM 750 O O . LEU A 1 90 ? 2.238 8.201 -12.240 1.00 92.12 90 LEU A O 1
ATOM 754 N N . GLY A 1 91 ? 3.772 6.659 -12.813 1.00 90.19 91 GLY A N 1
ATOM 755 C CA . GLY A 1 91 ? 4.172 6.313 -11.449 1.00 90.19 91 GLY A CA 1
ATOM 756 C C . GLY A 1 91 ? 4.672 7.524 -10.660 1.00 90.19 91 GLY A C 1
ATOM 757 O O . GLY A 1 91 ? 4.252 7.740 -9.522 1.00 90.19 91 GLY A O 1
ATOM 758 N N . LYS A 1 92 ? 5.465 8.393 -11.298 1.00 93.62 92 LYS A N 1
ATOM 759 C CA . LYS A 1 92 ? 5.966 9.637 -10.696 1.00 93.62 92 LYS A CA 1
ATOM 760 C C . LYS A 1 92 ? 4.886 10.620 -10.258 1.00 93.62 92 LYS A C 1
ATOM 762 O O . LYS A 1 92 ? 5.110 11.359 -9.304 1.00 93.62 92 LYS A O 1
ATOM 767 N N . LYS A 1 93 ? 3.711 10.618 -10.895 1.00 90.94 93 LYS A N 1
ATOM 768 C CA . LYS A 1 93 ? 2.575 11.452 -10.457 1.00 90.94 93 LYS A CA 1
ATOM 769 C C . LYS A 1 93 ? 2.015 11.030 -9.099 1.00 90.94 93 LYS A C 1
ATOM 771 O O . LYS A 1 93 ? 1.431 11.862 -8.413 1.00 90.94 93 LYS A O 1
ATOM 776 N N . TYR A 1 94 ? 2.174 9.760 -8.734 1.00 86.88 94 TYR A N 1
ATOM 777 C CA . TYR A 1 94 ? 1.676 9.198 -7.477 1.00 86.88 94 TYR A CA 1
ATOM 778 C C . TYR A 1 94 ? 2.784 9.056 -6.430 1.00 86.88 94 TYR A C 1
ATOM 780 O O . TYR A 1 94 ? 2.509 9.100 -5.234 1.00 86.88 94 TYR A O 1
ATOM 788 N N . MET A 1 95 ? 4.039 8.910 -6.863 1.00 91.12 95 MET A N 1
ATOM 789 C CA . MET A 1 95 ? 5.194 8.758 -5.985 1.00 91.12 95 MET A CA 1
ATOM 790 C C . MET A 1 95 ? 6.445 9.341 -6.648 1.00 91.12 95 MET A C 1
ATOM 792 O O . MET A 1 95 ? 6.980 8.762 -7.586 1.00 91.12 95 MET A O 1
ATOM 796 N N . ASN A 1 96 ? 6.944 10.476 -6.152 1.00 90.00 96 ASN A N 1
ATOM 797 C CA . ASN A 1 96 ? 8.068 11.197 -6.775 1.00 90.00 96 ASN A CA 1
ATOM 798 C C . ASN A 1 96 ? 9.319 10.326 -6.979 1.00 90.00 96 ASN A C 1
ATOM 800 O O . ASN A 1 96 ? 9.998 10.446 -7.997 1.00 90.00 96 ASN A O 1
ATOM 804 N N . ASN A 1 97 ? 9.588 9.436 -6.025 1.00 88.75 97 ASN A N 1
ATOM 805 C CA . ASN A 1 97 ? 10.715 8.511 -6.011 1.00 88.75 97 ASN A CA 1
ATOM 806 C C . ASN A 1 97 ? 10.359 7.127 -6.596 1.00 88.75 97 ASN A C 1
ATOM 808 O O . ASN A 1 97 ? 10.860 6.093 -6.150 1.00 88.75 97 ASN A O 1
ATOM 812 N N . PHE A 1 98 ? 9.458 7.098 -7.583 1.00 92.69 98 PHE A N 1
ATOM 813 C CA . PHE A 1 98 ? 9.050 5.889 -8.296 1.00 92.69 98 PHE A CA 1
ATOM 814 C C . PHE A 1 98 ? 10.259 5.085 -8.799 1.00 92.69 98 PHE A C 1
ATOM 816 O O . PHE A 1 98 ? 11.135 5.630 -9.473 1.00 92.69 98 PHE A O 1
ATOM 823 N N . LEU A 1 99 ? 10.289 3.789 -8.462 1.00 91.31 99 LEU A N 1
ATOM 824 C CA . LEU A 1 99 ? 11.381 2.837 -8.723 1.00 91.31 99 LEU A CA 1
ATOM 825 C C . LEU A 1 99 ? 12.743 3.147 -8.078 1.00 91.31 99 LEU A C 1
ATOM 827 O O . LEU A 1 99 ? 13.667 2.362 -8.252 1.00 91.31 99 LEU A O 1
ATOM 831 N N . GLU A 1 100 ? 12.899 4.203 -7.274 1.00 89.56 100 GLU A N 1
ATOM 832 C CA . GLU A 1 100 ? 14.179 4.470 -6.586 1.00 89.56 100 GLU A CA 1
ATOM 833 C C . GLU A 1 100 ? 14.504 3.442 -5.490 1.00 89.56 100 GLU A C 1
ATOM 835 O O . GLU A 1 100 ? 15.638 3.348 -5.020 1.00 89.56 100 GLU A O 1
ATOM 840 N N . TRP A 1 101 ? 13.508 2.667 -5.058 1.00 87.25 101 TRP A N 1
ATOM 841 C CA . TRP A 1 101 ? 13.702 1.547 -4.138 1.00 87.25 101 TRP A CA 1
ATOM 842 C C . TRP A 1 101 ? 14.366 0.344 -4.804 1.00 87.25 101 TRP A C 1
ATOM 844 O O . TRP A 1 101 ? 14.996 -0.470 -4.126 1.00 87.25 101 TRP A O 1
ATOM 854 N N . PHE A 1 102 ? 14.243 0.243 -6.127 1.00 82.75 102 PHE A N 1
ATOM 855 C CA . PHE A 1 102 ? 14.934 -0.749 -6.920 1.00 82.75 102 PHE A CA 1
ATOM 856 C C . PHE A 1 102 ? 16.373 -0.270 -7.139 1.00 82.75 102 PHE A C 1
ATOM 858 O O . PHE A 1 102 ? 16.685 0.429 -8.101 1.00 82.75 102 PHE A O 1
ATOM 865 N N . ASN A 1 103 ? 17.257 -0.599 -6.196 1.00 68.25 103 ASN A N 1
ATOM 866 C CA . ASN A 1 103 ? 18.672 -0.282 -6.335 1.00 68.25 103 ASN A CA 1
ATOM 867 C C . ASN A 1 103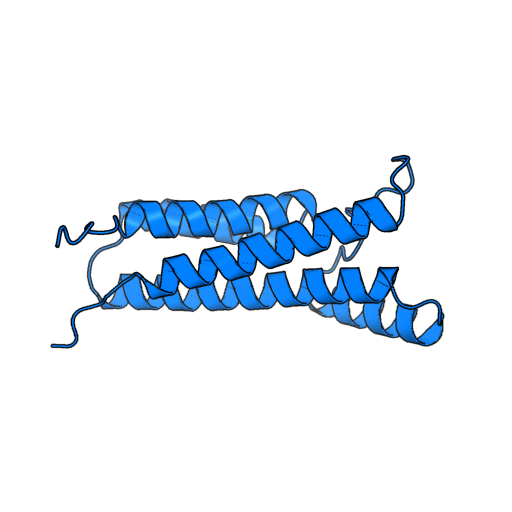 ? 19.334 -1.313 -7.264 1.00 68.25 103 ASN A C 1
ATOM 869 O O . ASN A 1 103 ? 19.362 -2.504 -6.950 1.00 68.25 103 ASN A O 1
ATOM 873 N N . SER A 1 104 ? 19.905 -0.859 -8.382 1.00 58.31 104 SER A N 1
ATOM 874 C CA . SER A 1 104 ? 20.597 -1.704 -9.374 1.00 58.31 104 SER A CA 1
ATOM 875 C C . SER A 1 104 ? 21.830 -2.437 -8.829 1.00 58.31 104 SER A C 1
ATOM 877 O O . SER A 1 104 ? 22.425 -3.250 -9.528 1.00 58.31 104 SER A O 1
ATOM 879 N N . GLU A 1 105 ? 22.243 -2.125 -7.600 1.00 54.97 105 GLU A N 1
ATOM 880 C CA . GLU A 1 105 ? 23.384 -2.733 -6.910 1.00 54.97 105 GLU A CA 1
ATOM 881 C C . GLU A 1 105 ? 23.048 -4.085 -6.253 1.00 54.97 105 GLU A C 1
ATOM 883 O O . GLU A 1 105 ? 23.951 -4.804 -5.826 1.00 54.97 105 GLU A O 1
ATOM 888 N N . VAL A 1 106 ? 21.765 -4.456 -6.176 1.00 62.09 106 VAL A N 1
ATOM 889 C CA . VAL A 1 106 ? 21.324 -5.760 -5.668 1.00 62.09 106 VAL A CA 1
ATOM 890 C C . VAL A 1 106 ? 21.185 -6.720 -6.850 1.00 62.09 106 VAL A C 1
ATOM 892 O O . VAL A 1 106 ? 20.447 -6.433 -7.788 1.00 62.09 106 VAL A O 1
ATOM 895 N N . ASN A 1 107 ? 21.876 -7.867 -6.808 1.00 70.19 107 ASN A N 1
ATOM 896 C CA . ASN A 1 107 ? 21.722 -8.967 -7.775 1.00 70.19 107 ASN A CA 1
ATOM 897 C C . ASN A 1 107 ? 20.333 -9.620 -7.630 1.00 70.19 107 ASN A C 1
ATOM 899 O O . ASN A 1 107 ? 20.220 -10.738 -7.136 1.00 70.19 107 ASN A O 1
ATOM 903 N N . ILE A 1 108 ? 19.281 -8.907 -8.019 1.00 81.06 108 ILE A N 1
ATOM 904 C CA . ILE A 1 108 ? 17.913 -9.410 -8.082 1.00 81.06 108 ILE A CA 1
ATOM 905 C C . ILE A 1 108 ? 17.476 -9.458 -9.545 1.00 81.06 108 ILE A C 1
ATOM 907 O O . ILE A 1 108 ? 17.678 -8.520 -10.321 1.00 81.06 108 ILE A O 1
ATOM 911 N N . THR A 1 109 ? 16.920 -10.589 -9.945 1.00 88.75 109 THR A N 1
ATOM 912 C CA . THR A 1 109 ? 16.384 -10.806 -11.287 1.00 88.75 109 THR A CA 1
ATOM 913 C C . THR A 1 109 ? 15.025 -10.128 -11.443 1.00 88.75 109 THR A C 1
ATOM 915 O O . THR A 1 109 ? 14.315 -9.875 -10.471 1.00 88.75 109 THR A O 1
ATOM 918 N N . ILE A 1 110 ? 14.619 -9.866 -12.689 1.00 89.12 110 ILE A N 1
ATOM 919 C CA . ILE A 1 110 ? 13.277 -9.334 -12.977 1.00 89.12 110 ILE A CA 1
ATOM 920 C C . ILE A 1 110 ? 12.187 -10.264 -12.425 1.00 89.12 110 ILE A C 1
ATOM 922 O O . ILE A 1 110 ? 11.195 -9.787 -11.887 1.00 89.12 110 ILE A O 1
ATOM 926 N N . GLU A 1 111 ? 12.382 -11.578 -12.514 1.00 91.00 111 GLU A N 1
ATOM 927 C CA . GLU A 1 111 ? 11.439 -12.581 -12.005 1.00 91.00 111 GLU A CA 1
ATOM 928 C C . GLU A 1 111 ? 11.258 -12.480 -10.484 1.00 91.00 111 GLU A C 1
ATOM 930 O O . GLU A 1 111 ? 10.133 -12.517 -9.989 1.00 91.00 111 GLU A O 1
ATOM 935 N N . GLU A 1 112 ? 12.348 -12.286 -9.740 1.00 91.75 112 GLU A N 1
ATOM 936 C CA . GLU A 1 112 ? 12.304 -12.093 -8.287 1.00 91.75 112 GLU A CA 1
ATOM 937 C C . GLU A 1 112 ? 11.628 -10.775 -7.899 1.00 91.75 112 GLU A C 1
ATOM 939 O O . GLU A 1 112 ? 10.860 -10.745 -6.938 1.00 91.75 112 GLU A O 1
ATOM 944 N N . ILE A 1 113 ? 11.861 -9.699 -8.660 1.00 92.19 113 ILE A N 1
ATOM 945 C CA . ILE A 1 113 ? 11.158 -8.425 -8.463 1.00 92.19 113 ILE A CA 1
ATOM 946 C C . ILE A 1 113 ? 9.658 -8.618 -8.678 1.00 92.19 113 ILE A C 1
ATOM 948 O O . ILE A 1 113 ? 8.867 -8.208 -7.836 1.00 92.19 113 ILE A O 1
ATOM 952 N N . LEU A 1 114 ? 9.261 -9.244 -9.788 1.00 94.12 114 LEU A N 1
ATOM 953 C CA . LEU A 1 114 ? 7.852 -9.447 -10.122 1.00 94.12 114 LEU A CA 1
ATOM 954 C C . LEU A 1 114 ? 7.143 -10.295 -9.070 1.00 94.12 114 LEU A C 1
ATOM 956 O O . LEU A 1 114 ? 6.075 -9.905 -8.615 1.00 94.12 114 LEU A O 1
ATOM 960 N N . LYS A 1 115 ? 7.771 -11.383 -8.608 1.00 95.25 115 LYS A N 1
ATOM 961 C CA . LYS A 1 115 ? 7.229 -12.203 -7.520 1.00 95.25 115 LYS A CA 1
ATOM 962 C C . LYS A 1 115 ? 6.983 -11.377 -6.257 1.00 95.25 115 LYS A C 1
ATOM 964 O O . LYS A 1 115 ? 5.935 -11.486 -5.632 1.00 95.25 115 LYS A O 1
ATOM 969 N N . LEU A 1 116 ? 7.947 -10.540 -5.900 1.00 94.19 116 LEU A N 1
ATOM 970 C CA . LEU A 1 116 ? 7.858 -9.675 -4.735 1.00 94.19 116 LEU A CA 1
ATOM 971 C C . LEU A 1 116 ? 6.752 -8.616 -4.877 1.00 94.19 116 LEU A C 1
ATOM 973 O O . LEU A 1 116 ? 6.072 -8.312 -3.903 1.00 94.19 116 LEU A O 1
ATOM 977 N N . LEU A 1 117 ? 6.549 -8.072 -6.077 1.00 96.19 117 LEU A N 1
ATOM 978 C CA . LEU A 1 117 ? 5.464 -7.128 -6.339 1.00 96.19 117 LEU A CA 1
ATOM 979 C C . LEU A 1 117 ? 4.095 -7.820 -6.328 1.00 96.19 117 LEU A C 1
ATOM 981 O O . LEU A 1 117 ? 3.145 -7.263 -5.786 1.00 96.19 117 LEU A O 1
ATOM 985 N N . ASP A 1 118 ? 3.996 -9.037 -6.862 1.00 97.06 118 ASP A N 1
ATOM 986 C CA . ASP A 1 118 ? 2.773 -9.845 -6.818 1.00 97.06 118 ASP A CA 1
ATOM 987 C C . ASP A 1 118 ? 2.380 -10.201 -5.374 1.00 97.06 118 ASP A C 1
ATOM 989 O O . ASP A 1 118 ? 1.206 -10.111 -5.011 1.00 97.06 118 ASP A O 1
ATOM 993 N N . GLU A 1 119 ? 3.355 -10.542 -4.524 1.00 97.62 119 GLU A N 1
ATOM 994 C CA . GLU A 1 119 ? 3.142 -10.757 -3.086 1.00 97.62 119 GLU A CA 1
ATOM 995 C C . GLU A 1 119 ? 2.614 -9.488 -2.395 1.00 97.62 119 GLU A C 1
ATOM 997 O O . GLU A 1 119 ? 1.688 -9.556 -1.588 1.00 97.62 119 GLU A O 1
ATOM 1002 N N . GLU A 1 120 ? 3.141 -8.312 -2.740 1.00 97.69 120 GLU A N 1
ATOM 1003 C CA . GLU A 1 120 ? 2.657 -7.041 -2.192 1.00 97.69 120 GLU A CA 1
ATOM 1004 C C . GLU A 1 120 ? 1.234 -6.703 -2.661 1.00 97.69 120 GLU A C 1
ATOM 1006 O O . GLU A 1 120 ? 0.434 -6.213 -1.863 1.00 97.69 120 GLU A O 1
ATOM 1011 N N . ILE A 1 121 ? 0.876 -7.012 -3.914 1.00 98.06 121 ILE A N 1
ATOM 1012 C CA . ILE A 1 121 ? -0.512 -6.907 -4.390 1.00 98.06 121 ILE A CA 1
ATOM 1013 C C . ILE A 1 121 ? -1.425 -7.834 -3.588 1.00 98.06 121 ILE A C 1
ATOM 1015 O O . ILE A 1 121 ? -2.490 -7.399 -3.155 1.00 98.06 121 ILE A O 1
ATOM 1019 N N . TYR A 1 122 ? -1.012 -9.084 -3.366 1.00 98.06 122 TYR A N 1
ATOM 1020 C CA . TYR A 1 122 ? -1.784 -10.032 -2.565 1.00 98.06 122 TYR A CA 1
ATOM 1021 C C . TYR A 1 122 ? -2.033 -9.501 -1.146 1.00 98.06 122 TYR A C 1
ATOM 1023 O O . TYR A 1 122 ? -3.177 -9.491 -0.700 1.00 98.06 122 TYR A O 1
ATOM 1031 N N . LEU A 1 123 ? -1.000 -8.991 -0.466 1.00 98.00 123 LEU A N 1
ATOM 1032 C CA . LEU A 1 123 ? -1.135 -8.432 0.886 1.00 98.00 123 LEU A CA 1
ATOM 1033 C C . LEU A 1 123 ? -2.079 -7.221 0.928 1.00 98.00 123 LEU A C 1
ATOM 1035 O O . LEU A 1 123 ? -2.836 -7.060 1.884 1.00 98.00 123 LEU A O 1
ATOM 1039 N N . LEU A 1 124 ? -2.058 -6.373 -0.103 1.00 98.19 124 LEU A N 1
ATOM 1040 C CA . LEU A 1 124 ? -2.963 -5.226 -0.214 1.00 98.19 124 LEU A CA 1
ATOM 1041 C C . LEU A 1 124 ? -4.422 -5.653 -0.431 1.00 98.19 124 LEU A C 1
ATOM 1043 O O . LEU A 1 124 ? -5.324 -5.046 0.144 1.00 98.19 124 LEU A O 1
ATOM 1047 N N . GLU A 1 125 ? -4.669 -6.699 -1.222 1.00 97.81 125 GLU A N 1
ATOM 1048 C CA . GLU A 1 125 ? -6.009 -7.281 -1.371 1.00 97.81 125 GLU A CA 1
ATOM 1049 C C . GLU A 1 125 ? -6.487 -7.942 -0.076 1.00 97.81 125 GLU A C 1
ATOM 1051 O O . GLU A 1 125 ? -7.621 -7.730 0.349 1.00 97.81 125 GLU A O 1
ATOM 1056 N N . GLU A 1 126 ? -5.615 -8.697 0.588 1.00 96.81 126 GLU A N 1
ATOM 1057 C CA . GLU A 1 126 ? -5.914 -9.331 1.870 1.00 96.81 126 GLU A CA 1
ATOM 1058 C C . GLU A 1 126 ? -6.269 -8.280 2.932 1.00 96.81 126 GLU A C 1
ATOM 1060 O O . GLU A 1 126 ? -7.271 -8.420 3.632 1.00 96.81 126 GLU A O 1
ATOM 1065 N N . ALA A 1 127 ? -5.536 -7.164 2.983 1.00 96.69 127 ALA A N 1
ATOM 1066 C CA . ALA A 1 127 ? -5.849 -6.038 3.857 1.00 96.69 127 ALA A CA 1
ATOM 1067 C C . ALA A 1 127 ? -7.270 -5.481 3.634 1.00 96.69 127 ALA A C 1
ATOM 1069 O O . ALA A 1 127 ? -7.950 -5.149 4.604 1.00 96.69 127 ALA A O 1
ATOM 1070 N N . LYS A 1 128 ? -7.764 -5.427 2.387 1.00 95.88 128 LYS A N 1
ATOM 1071 C CA . LYS A 1 128 ? -9.159 -5.034 2.112 1.00 95.88 128 LYS A CA 1
ATOM 1072 C C . LYS A 1 128 ? -10.164 -6.045 2.634 1.00 95.88 128 LYS A C 1
ATOM 1074 O O . LYS A 1 128 ? -11.152 -5.643 3.235 1.00 95.88 128 LYS A O 1
ATOM 1079 N N . VAL A 1 129 ? -9.892 -7.337 2.457 1.00 95.19 129 VAL A N 1
ATOM 1080 C CA . VAL A 1 129 ? -10.757 -8.404 2.982 1.00 95.19 129 VAL A CA 1
ATOM 1081 C C . VAL A 1 129 ? -10.894 -8.287 4.501 1.00 95.19 129 VAL A C 1
ATOM 1083 O O . VAL A 1 129 ? -11.984 -8.471 5.034 1.00 95.19 129 VAL A O 1
ATOM 1086 N N . PHE A 1 130 ? -9.817 -7.933 5.201 1.00 93.38 130 PHE A N 1
ATOM 1087 C CA . PHE A 1 130 ? -9.860 -7.649 6.635 1.00 93.38 130 PHE A CA 1
ATOM 1088 C C . PHE A 1 130 ? -10.704 -6.409 6.972 1.00 93.38 130 PHE A C 1
ATOM 1090 O O . PHE A 1 130 ? -11.493 -6.448 7.914 1.00 93.38 130 PHE A O 1
ATOM 1097 N N . LEU A 1 131 ? -10.611 -5.328 6.188 1.00 93.19 131 LEU A N 1
ATOM 1098 C CA . LEU A 1 131 ? -11.473 -4.150 6.366 1.00 93.19 131 LEU A CA 1
ATOM 1099 C C . LEU A 1 131 ? -12.961 -4.453 6.118 1.00 93.19 131 LEU A C 1
ATOM 1101 O O . LEU A 1 131 ? -13.809 -3.917 6.834 1.00 93.19 131 LEU A O 1
ATOM 1105 N N . ASP A 1 132 ? -13.282 -5.320 5.152 1.00 91.50 132 ASP A N 1
ATOM 1106 C CA . ASP A 1 132 ? -14.658 -5.733 4.832 1.00 91.50 132 ASP A CA 1
ATOM 1107 C C . ASP A 1 132 ? -15.313 -6.509 5.986 1.00 91.50 132 ASP A C 1
ATOM 1109 O O . ASP A 1 132 ? -16.536 -6.522 6.123 1.00 91.50 132 ASP A O 1
ATOM 1113 N N . GLN A 1 133 ? -14.508 -7.143 6.842 1.00 89.56 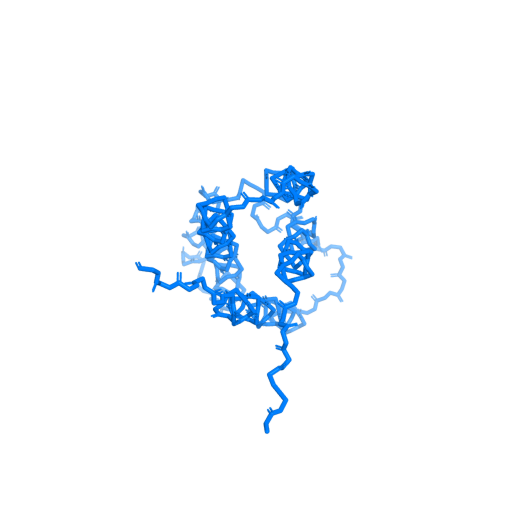133 GLN A N 1
ATOM 1114 C CA . GLN A 1 133 ? -14.993 -7.874 8.013 1.00 89.56 133 GLN A CA 1
ATOM 1115 C C . GLN A 1 133 ? -15.391 -6.955 9.179 1.00 89.56 133 GLN A C 1
ATOM 1117 O O . GLN A 1 133 ? -15.997 -7.421 10.146 1.00 89.56 133 GLN A O 1
ATOM 1122 N N . ILE A 1 134 ? -15.085 -5.654 9.102 1.00 85.69 134 ILE A N 1
ATOM 1123 C CA . ILE A 1 134 ? -15.545 -4.664 10.079 1.00 85.69 134 ILE A CA 1
ATOM 1124 C C . ILE A 1 134 ? -17.027 -4.383 9.814 1.00 85.69 134 ILE A C 1
ATOM 1126 O O . ILE A 1 134 ? -17.392 -3.522 9.006 1.00 85.69 134 ILE A O 1
ATOM 1130 N N . ILE A 1 135 ? -17.882 -5.125 10.517 1.00 75.56 135 ILE A N 1
ATOM 1131 C CA . ILE A 1 135 ? -19.329 -4.917 10.528 1.00 75.56 135 ILE A CA 1
ATOM 1132 C C . ILE A 1 135 ? -19.627 -3.716 11.426 1.00 75.56 135 ILE A C 1
ATOM 1134 O O . ILE A 1 135 ? -19.307 -3.709 12.613 1.00 75.56 135 ILE A O 1
ATOM 1138 N N . LEU A 1 136 ? -20.232 -2.685 10.845 1.00 67.38 136 LEU A N 1
ATOM 1139 C CA . LEU A 1 136 ? -20.775 -1.550 11.579 1.00 67.38 136 LEU A CA 1
ATOM 1140 C C . LEU A 1 136 ? -22.288 -1.715 11.564 1.00 67.38 136 LEU A C 1
ATOM 1142 O O . LEU A 1 136 ? -22.884 -1.464 10.520 1.00 67.38 136 LEU A O 1
ATOM 1146 N N . ASP A 1 137 ? -22.886 -2.154 12.675 1.00 55.34 137 ASP A N 1
ATOM 1147 C CA . ASP A 1 137 ? -24.335 -2.373 12.774 1.00 55.34 137 ASP A CA 1
ATOM 1148 C C . ASP A 1 137 ? -25.096 -1.176 12.189 1.00 55.34 137 ASP A C 1
ATOM 1150 O O . ASP A 1 137 ? -24.937 -0.041 12.648 1.00 55.34 137 ASP A O 1
ATOM 1154 N N . GLU A 1 138 ? -25.858 -1.404 11.118 1.00 48.44 138 GLU A N 1
ATOM 1155 C CA . GLU A 1 138 ? -26.806 -0.435 10.571 1.00 48.44 138 GLU A CA 1
ATOM 1156 C C . GLU A 1 138 ? -27.974 -0.316 11.560 1.00 48.44 138 GLU A C 1
ATOM 1158 O O . GLU A 1 138 ? -28.864 -1.162 11.571 1.00 48.44 138 GLU A O 1
ATOM 1163 N N . GLU A 1 139 ? -27.931 0.691 12.441 1.00 40.44 139 GLU A N 1
ATOM 1164 C CA . GLU A 1 139 ? -29.140 1.216 13.098 1.00 40.44 139 GLU A CA 1
ATOM 1165 C C . GLU A 1 139 ? -30.069 1.879 12.075 1.00 40.44 139 GLU A C 1
ATOM 1167 O O . GLU A 1 139 ? -29.555 2.661 11.237 1.00 40.44 139 GLU A O 1
#

Foldseek 3Di:
DDPPPPDLLVLLVLLLVLLLVLCVLLVVVVSNVVSVVLNVCSVVDDDPVSSVVSLVVSLVSLVLSLLLLVLVLQLLPDPDPVSNVVSQVVSCVSGVSRCVSVDPPDPDDSVNSNVVSVVSNVSSVVSNVSSVPPDDDDD